Protein AF-A0A7Z8YPQ0-F1 (afdb_monomer_lite)

InterPro domains:
  IPR011992 EF-hand domain pair [SSF47473] (8-84)

Organism: NCBI:txid1015

Radius of gyration: 14.82 Å; chains: 1; bounding box: 34×23×45 Å

Structure (mmCIF, N/CA/C/O backbone):
data_AF-A0A7Z8YPQ0-F1
#
_entry.id   AF-A0A7Z8YPQ0-F1
#
loop_
_atom_site.group_PDB
_atom_site.id
_atom_site.type_symbol
_atom_site.label_atom_id
_atom_site.label_alt_id
_atom_site.label_comp_id
_atom_site.label_asym_id
_atom_site.label_entity_id
_atom_site.label_seq_id
_atom_site.pdbx_PDB_ins_code
_atom_site.Cartn_x
_atom_site.Cartn_y
_atom_site.Cartn_z
_atom_site.occupancy
_atom_site.B_iso_or_equiv
_atom_site.auth_seq_id
_atom_site.auth_comp_id
_atom_site.auth_asym_id
_atom_site.auth_atom_id
_atom_site.pdbx_PDB_model_num
ATOM 1 N N . MET A 1 1 ? -9.117 10.121 -17.677 1.00 41.41 1 MET A N 1
ATOM 2 C CA . MET A 1 1 ? -8.140 9.051 -17.385 1.00 41.41 1 MET A CA 1
ATOM 3 C C . MET A 1 1 ? -6.936 9.294 -18.273 1.00 41.41 1 MET A C 1
ATOM 5 O O . MET A 1 1 ? -7.111 9.321 -19.485 1.00 41.41 1 MET A O 1
ATOM 9 N N . GLU A 1 2 ? -5.764 9.562 -17.701 1.00 44.06 2 GLU A N 1
ATOM 10 C CA . GLU A 1 2 ? -4.525 9.658 -18.483 1.00 44.06 2 GLU A CA 1
ATOM 11 C C . GLU A 1 2 ? -4.144 8.256 -18.970 1.00 44.06 2 GLU A C 1
ATOM 13 O O . GLU A 1 2 ? -4.038 7.323 -18.173 1.00 44.06 2 GLU A O 1
ATOM 18 N N . LYS A 1 3 ? -4.018 8.094 -20.291 1.00 45.62 3 LYS A N 1
ATOM 19 C CA . LYS A 1 3 ? -3.616 6.832 -20.919 1.00 45.62 3 LYS A CA 1
ATOM 20 C C . LYS A 1 3 ? -2.126 6.615 -20.662 1.00 45.62 3 LYS A C 1
ATOM 22 O O . LYS A 1 3 ? -1.318 7.447 -21.064 1.00 45.62 3 LYS A O 1
ATOM 27 N N . LEU A 1 4 ? -1.764 5.499 -20.029 1.00 53.00 4 LEU A N 1
ATOM 28 C CA . LEU A 1 4 ? -0.368 5.070 -19.970 1.00 53.00 4 LEU A CA 1
ATOM 29 C C . LEU A 1 4 ? 0.134 4.714 -21.383 1.00 53.00 4 LEU A C 1
ATOM 31 O O . LEU A 1 4 ? -0.606 4.081 -22.142 1.00 53.00 4 LEU A O 1
ATOM 35 N N . PRO A 1 5 ? 1.369 5.091 -21.758 1.00 49.25 5 PRO A N 1
ATOM 36 C CA . PRO A 1 5 ? 1.962 4.685 -23.027 1.00 49.25 5 PRO A CA 1
ATOM 37 C C . PRO A 1 5 ? 2.188 3.162 -23.087 1.00 49.25 5 PRO A C 1
ATOM 39 O O . PRO A 1 5 ? 2.493 2.528 -22.080 1.00 49.25 5 PRO A O 1
ATOM 42 N N . LEU A 1 6 ? 2.078 2.599 -24.300 1.00 51.09 6 LEU A N 1
ATOM 43 C CA . LEU A 1 6 ? 2.135 1.165 -24.669 1.00 51.09 6 LEU A CA 1
ATOM 44 C C . LEU A 1 6 ? 3.383 0.387 -24.194 1.00 51.09 6 LEU A C 1
ATOM 46 O O . LEU A 1 6 ? 3.451 -0.829 -24.365 1.00 51.09 6 LEU A O 1
ATOM 50 N N . LYS A 1 7 ? 4.371 1.062 -23.605 1.00 61.22 7 LYS A N 1
ATOM 51 C CA . LYS A 1 7 ? 5.524 0.444 -22.954 1.00 61.22 7 LYS A CA 1
ATOM 52 C C . LYS A 1 7 ? 5.911 1.312 -21.760 1.00 61.22 7 LYS A C 1
ATOM 54 O O . LYS A 1 7 ? 6.406 2.422 -21.943 1.00 61.22 7 LYS A O 1
ATOM 59 N N . LEU A 1 8 ? 5.647 0.829 -20.546 1.00 70.12 8 LEU A N 1
ATOM 60 C CA . LEU A 1 8 ? 6.020 1.540 -19.325 1.00 70.12 8 LEU A CA 1
ATOM 61 C C . LEU A 1 8 ? 7.550 1.638 -19.266 1.00 70.12 8 LEU A C 1
ATOM 63 O O . LEU A 1 8 ? 8.240 0.619 -19.181 1.00 70.12 8 LEU A O 1
ATOM 67 N N . ASN A 1 9 ? 8.094 2.850 -19.310 1.00 85.56 9 ASN A N 1
ATOM 68 C CA . ASN A 1 9 ? 9.499 3.059 -18.996 1.00 85.56 9 ASN A CA 1
ATOM 69 C C . ASN A 1 9 ? 9.660 3.000 -17.472 1.00 85.56 9 ASN A C 1
ATOM 71 O O . ASN A 1 9 ? 9.300 3.936 -16.763 1.00 85.56 9 ASN A O 1
ATOM 75 N N . ILE A 1 10 ? 10.149 1.866 -16.961 1.00 87.25 10 ILE A N 1
ATOM 76 C CA . ILE A 1 10 ? 10.239 1.616 -15.515 1.00 87.25 10 ILE A CA 1
ATOM 77 C C . ILE A 1 10 ? 11.105 2.663 -14.809 1.00 87.25 10 ILE A C 1
ATOM 79 O O . ILE A 1 10 ? 10.733 3.122 -13.733 1.00 87.25 10 ILE A O 1
ATOM 83 N N . SER A 1 11 ? 12.229 3.057 -15.410 1.00 87.25 11 SER A N 1
ATOM 84 C CA . SER A 1 11 ? 13.142 4.036 -14.811 1.00 87.25 11 SER A CA 1
ATOM 85 C C . SER A 1 11 ? 12.484 5.409 -14.685 1.00 87.25 11 SER A C 1
ATOM 87 O O . SER A 1 11 ? 12.506 6.000 -13.612 1.00 87.25 11 SER A O 1
ATOM 89 N N . GLU A 1 12 ? 11.819 5.862 -15.748 1.00 88.12 12 GLU A N 1
ATOM 90 C CA . GLU A 1 12 ? 11.066 7.122 -15.764 1.00 8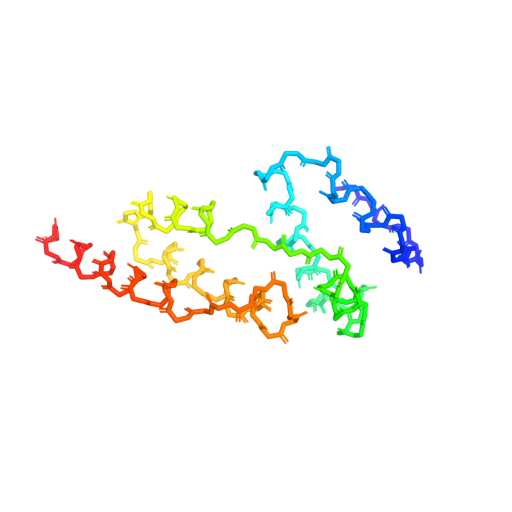8.12 12 GLU A CA 1
ATOM 91 C C . GLU A 1 12 ? 9.882 7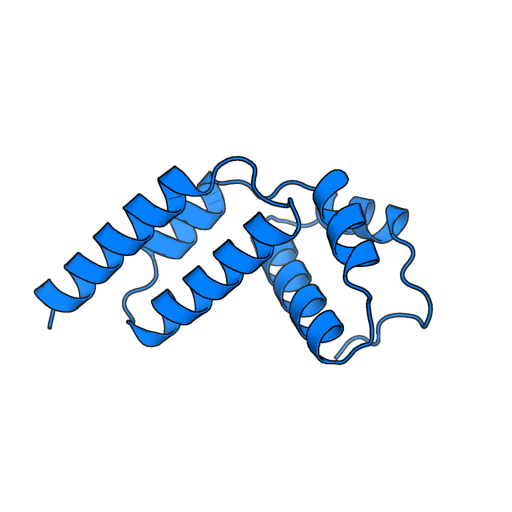.088 -14.786 1.00 88.12 12 GLU A C 1
ATOM 93 O O . GLU A 1 12 ? 9.590 8.074 -14.117 1.00 88.12 12 GLU A O 1
ATOM 98 N N . MET A 1 13 ? 9.222 5.933 -14.640 1.00 89.44 13 MET A N 1
ATOM 99 C CA . MET A 1 13 ? 8.150 5.755 -13.660 1.00 89.44 13 MET A CA 1
ATOM 100 C C . MET A 1 13 ? 8.666 5.884 -12.224 1.00 89.44 13 MET A C 1
ATOM 102 O O . MET A 1 13 ? 8.036 6.550 -11.408 1.00 89.44 13 MET A O 1
ATOM 106 N N . ILE A 1 14 ? 9.809 5.270 -11.910 1.00 90.06 14 ILE A N 1
ATOM 107 C CA . ILE A 1 14 ? 10.441 5.385 -10.589 1.00 90.06 14 ILE A CA 1
ATOM 108 C C . ILE A 1 14 ? 10.832 6.841 -10.311 1.00 90.06 14 ILE A C 1
ATOM 110 O O . ILE A 1 14 ? 10.539 7.354 -9.233 1.00 90.06 14 ILE A O 1
ATOM 114 N N . GLU A 1 15 ? 11.460 7.514 -11.275 1.00 90.06 15 GLU A N 1
ATOM 115 C CA . GLU A 1 15 ? 11.840 8.926 -11.163 1.00 90.06 15 GLU A CA 1
ATOM 116 C C . GLU A 1 15 ? 10.612 9.810 -10.913 1.00 90.06 15 GLU A C 1
ATOM 118 O O . GLU A 1 15 ? 10.575 10.561 -9.939 1.00 90.06 15 GLU A O 1
ATOM 123 N N . ASN A 1 16 ? 9.551 9.633 -11.703 1.00 89.44 16 ASN A N 1
ATOM 124 C CA . ASN A 1 16 ? 8.293 10.348 -11.521 1.00 89.44 16 ASN A CA 1
ATOM 125 C C . ASN A 1 16 ? 7.712 10.123 -10.115 1.00 89.44 16 ASN A C 1
ATOM 127 O O . ASN A 1 16 ? 7.409 11.085 -9.416 1.00 89.44 16 ASN A O 1
ATOM 131 N N . ILE A 1 17 ? 7.625 8.869 -9.650 1.00 90.06 17 ILE A N 1
ATOM 132 C CA . ILE A 1 17 ? 7.104 8.555 -8.310 1.00 90.06 17 ILE A CA 1
ATOM 133 C C . ILE A 1 17 ? 7.918 9.249 -7.204 1.00 90.06 17 ILE A C 1
ATOM 135 O O . ILE A 1 17 ? 7.327 9.734 -6.236 1.00 90.06 17 ILE A O 1
ATOM 139 N N . ASN A 1 18 ? 9.244 9.327 -7.347 1.00 88.00 18 ASN A N 1
ATOM 140 C CA . ASN A 1 18 ? 10.128 9.982 -6.380 1.00 88.00 18 ASN A CA 1
ATOM 141 C C . ASN A 1 18 ? 9.969 11.513 -6.336 1.00 88.00 18 ASN A C 1
ATOM 143 O O . ASN A 1 18 ? 10.262 12.122 -5.309 1.00 88.00 18 ASN A O 1
ATOM 147 N N . HIS A 1 19 ? 9.493 12.141 -7.414 1.00 90.50 19 HIS A N 1
ATOM 148 C CA . HIS A 1 19 ? 9.233 13.587 -7.471 1.00 90.50 19 HIS A CA 1
ATOM 149 C C . HIS A 1 19 ? 7.812 13.982 -7.046 1.00 90.50 19 HIS A C 1
ATOM 151 O O . HIS A 1 19 ? 7.503 15.169 -6.908 1.00 90.50 19 HIS A O 1
ATOM 157 N N . LEU A 1 20 ? 6.928 13.007 -6.839 1.00 90.50 20 LEU A N 1
ATOM 158 C CA . LEU A 1 20 ? 5.571 13.242 -6.369 1.00 90.50 20 LEU A CA 1
ATOM 159 C C . LEU A 1 20 ? 5.527 13.390 -4.844 1.00 90.50 20 LEU A C 1
ATOM 161 O O . LEU A 1 20 ? 6.313 12.802 -4.107 1.00 90.50 20 LEU A O 1
ATOM 165 N N . SER A 1 21 ? 4.548 14.156 -4.355 1.00 89.19 21 SER A N 1
ATOM 166 C CA . SER A 1 21 ? 4.202 14.114 -2.933 1.00 89.19 21 SER A CA 1
ATOM 167 C C . SER A 1 21 ? 3.666 12.730 -2.564 1.00 89.19 21 SER A C 1
ATOM 169 O O . SER A 1 21 ? 3.013 12.086 -3.385 1.00 89.19 21 SER A O 1
ATOM 171 N N . GLU A 1 22 ? 3.854 12.298 -1.318 1.00 86.25 22 GLU A N 1
ATOM 172 C CA . GLU A 1 22 ? 3.496 10.938 -0.881 1.00 86.25 22 GLU A CA 1
ATOM 173 C C . GLU A 1 22 ? 2.032 1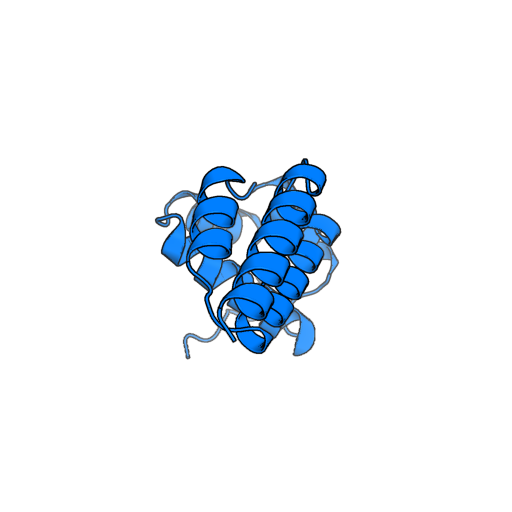0.567 -1.185 1.00 86.25 22 GLU A C 1
ATOM 175 O O . GLU A 1 22 ? 1.750 9.480 -1.694 1.00 86.25 22 GLU A O 1
ATOM 180 N N . ILE A 1 23 ? 1.097 11.505 -0.990 1.00 86.31 23 ILE A N 1
ATOM 181 C CA . ILE A 1 23 ? -0.326 11.337 -1.339 1.00 86.31 23 ILE A CA 1
ATOM 182 C C . ILE A 1 23 ? -0.502 11.029 -2.836 1.00 86.31 23 ILE A C 1
ATOM 184 O O . ILE A 1 23 ? -1.277 10.144 -3.216 1.00 86.31 23 ILE A O 1
ATOM 188 N N . LYS A 1 24 ? 0.210 11.756 -3.707 1.00 89.06 24 LYS A N 1
ATOM 189 C CA . LYS A 1 24 ? 0.165 11.536 -5.159 1.00 89.06 24 LYS A CA 1
ATOM 190 C C . LYS A 1 24 ? 0.832 10.212 -5.530 1.00 89.06 24 LYS A C 1
ATOM 192 O O . LYS A 1 24 ? 0.280 9.494 -6.363 1.00 89.06 24 LYS A O 1
ATOM 197 N N . SER A 1 25 ? 1.935 9.852 -4.877 1.00 90.44 25 SER A N 1
ATOM 198 C CA . SER A 1 25 ? 2.624 8.573 -5.076 1.00 90.44 25 SER A CA 1
ATOM 199 C C . SER A 1 25 ? 1.722 7.391 -4.718 1.00 90.44 25 SER A C 1
ATOM 201 O O . SER A 1 25 ? 1.567 6.476 -5.520 1.00 90.44 25 SER A O 1
ATOM 203 N N . ILE A 1 26 ? 1.016 7.437 -3.583 1.00 90.69 26 ILE A N 1
ATOM 204 C CA . ILE A 1 26 ? 0.055 6.392 -3.188 1.00 90.69 26 ILE A CA 1
ATOM 205 C C . ILE A 1 26 ? -1.090 6.274 -4.196 1.00 90.69 26 ILE A C 1
ATOM 207 O O . ILE A 1 26 ? -1.485 5.165 -4.564 1.00 90.69 26 ILE A O 1
ATOM 211 N N . LYS A 1 27 ? -1.619 7.403 -4.680 1.00 90.88 27 LYS A N 1
ATOM 212 C CA . LYS A 1 27 ? -2.658 7.397 -5.719 1.00 90.88 27 LYS A CA 1
ATOM 213 C C . LYS A 1 27 ? -2.151 6.766 -7.019 1.00 90.88 27 LYS A C 1
ATOM 215 O O . LYS A 1 27 ? -2.860 5.956 -7.613 1.00 90.88 27 LYS A O 1
ATOM 220 N N . LEU A 1 28 ? -0.933 7.098 -7.440 1.00 91.62 28 LEU A N 1
ATOM 221 C CA . LEU A 1 28 ? -0.305 6.507 -8.619 1.00 91.62 28 LEU A CA 1
ATOM 222 C C . LEU A 1 28 ? -0.087 4.999 -8.441 1.00 91.62 28 LEU A C 1
ATOM 224 O O . LEU A 1 28 ? -0.440 4.231 -9.329 1.00 91.62 28 LEU A O 1
ATOM 228 N N . LEU A 1 29 ? 0.391 4.553 -7.278 1.00 94.12 29 LEU A N 1
ATOM 229 C CA . LEU A 1 29 ? 0.556 3.129 -6.975 1.00 94.12 29 LEU A CA 1
ATOM 230 C C . LEU A 1 29 ? -0.772 2.367 -7.039 1.00 94.12 29 LEU A C 1
ATOM 232 O O . LEU A 1 29 ? -0.828 1.300 -7.647 1.00 94.12 29 LEU A O 1
ATOM 236 N N . LYS A 1 30 ? -1.862 2.926 -6.495 1.00 93.31 30 LYS A N 1
ATOM 237 C CA . LYS A 1 30 ? -3.208 2.338 -6.631 1.00 93.31 30 LYS A CA 1
ATOM 238 C C . LYS A 1 30 ? -3.603 2.163 -8.101 1.00 93.31 30 LYS A C 1
ATOM 240 O O . LYS A 1 30 ? -4.113 1.105 -8.468 1.00 93.31 30 LYS A O 1
ATOM 245 N N . ASN A 1 31 ? -3.310 3.153 -8.945 1.00 92.06 31 ASN A N 1
ATOM 246 C CA . ASN A 1 31 ? -3.549 3.047 -10.385 1.00 92.06 31 ASN A CA 1
ATOM 247 C C . ASN A 1 31 ? -2.676 1.961 -11.027 1.00 92.06 31 ASN A C 1
ATOM 249 O O . ASN A 1 31 ? -3.181 1.187 -11.830 1.00 92.06 31 ASN A O 1
ATOM 253 N N . LEU A 1 32 ? -1.397 1.845 -10.654 1.00 92.62 32 LEU A N 1
ATOM 254 C CA . LEU A 1 32 ? -0.517 0.793 -11.173 1.00 92.62 32 LEU A CA 1
ATOM 255 C C . LEU A 1 32 ? -1.042 -0.609 -10.824 1.00 92.62 32 LEU A C 1
ATOM 257 O O . LEU A 1 32 ? -1.096 -1.477 -11.694 1.00 92.62 32 LEU A O 1
ATOM 261 N N . PHE A 1 33 ? -1.518 -0.835 -9.597 1.00 94.38 33 PHE A N 1
ATOM 262 C CA . PHE A 1 33 ? -2.152 -2.112 -9.247 1.00 94.38 33 PHE A CA 1
ATOM 263 C C . PHE A 1 33 ? -3.431 -2.376 -10.039 1.00 94.38 33 PHE A C 1
ATOM 265 O O . PHE A 1 33 ? -3.671 -3.514 -10.447 1.00 94.38 33 PHE A O 1
ATOM 272 N N . GLN A 1 34 ? -4.232 -1.342 -10.301 1.00 92.31 34 GLN A N 1
ATOM 273 C CA . GLN A 1 34 ? -5.411 -1.461 -11.154 1.00 92.31 34 GLN A CA 1
ATOM 274 C C . GLN A 1 34 ? -5.026 -1.831 -12.594 1.00 92.31 34 GLN A C 1
ATOM 276 O O . GLN A 1 34 ? -5.556 -2.791 -13.147 1.00 92.31 34 GLN A O 1
ATOM 281 N N . TYR A 1 35 ? -4.019 -1.173 -13.164 1.00 90.62 35 TYR A N 1
ATOM 282 C CA . TYR A 1 35 ? -3.496 -1.490 -14.492 1.00 90.62 35 TYR A CA 1
ATOM 283 C C . TYR A 1 35 ? -2.897 -2.895 -14.581 1.00 90.62 35 TYR A C 1
ATOM 285 O O . TYR A 1 35 ? -3.004 -3.549 -15.617 1.00 90.62 35 TYR A O 1
ATOM 293 N N . LYS A 1 36 ? -2.334 -3.417 -13.485 1.00 92.81 36 LYS A N 1
ATOM 294 C CA . LYS A 1 36 ? -1.927 -4.824 -13.408 1.00 92.81 36 LYS A CA 1
ATOM 295 C C . LYS A 1 36 ? -3.127 -5.771 -13.443 1.00 92.81 36 LYS A C 1
ATOM 297 O O . LYS A 1 36 ? -3.026 -6.851 -14.022 1.00 92.81 36 LYS A O 1
ATOM 302 N N . LYS A 1 37 ? -4.252 -5.418 -12.810 1.00 90.69 37 LYS A N 1
ATOM 303 C CA . LYS A 1 37 ? -5.496 -6.214 -12.877 1.00 90.69 37 LYS A CA 1
ATOM 304 C C . LYS A 1 37 ? -6.087 -6.209 -14.289 1.00 90.69 37 LYS A C 1
ATOM 306 O O . LYS A 1 37 ? -6.608 -7.228 -14.722 1.00 90.69 37 LYS A O 1
ATOM 311 N N . GLU A 1 38 ? -5.934 -5.102 -15.006 1.00 91.44 38 GLU A N 1
ATOM 312 C CA . GLU A 1 38 ? -6.364 -4.930 -16.402 1.00 91.44 38 GLU A CA 1
ATOM 313 C C . GLU A 1 38 ? -5.386 -5.538 -17.425 1.00 91.44 38 GLU A C 1
ATOM 315 O O . GLU A 1 38 ? -5.658 -5.523 -18.622 1.00 91.44 38 GLU A O 1
ATOM 320 N N . GLY A 1 39 ? -4.246 -6.080 -16.978 1.00 87.75 39 GLY A N 1
ATOM 321 C CA . GLY A 1 39 ? -3.235 -6.685 -17.851 1.00 87.75 39 GLY A CA 1
ATOM 322 C C . GLY A 1 39 ? -2.395 -5.682 -18.651 1.00 87.75 39 GLY A C 1
ATOM 323 O O . GLY A 1 39 ? -1.675 -6.086 -19.558 1.00 87.75 39 GLY A O 1
ATOM 324 N N . ILE A 1 40 ? -2.464 -4.390 -18.318 1.00 88.12 40 ILE A N 1
ATOM 325 C CA . ILE A 1 40 ? -1.723 -3.309 -18.989 1.00 88.12 40 ILE A CA 1
ATOM 326 C C . ILE A 1 40 ? -0.248 -3.313 -18.576 1.00 88.12 40 ILE A C 1
ATOM 328 O O . ILE A 1 40 ? 0.627 -3.052 -19.398 1.00 88.12 40 ILE A O 1
ATOM 332 N N . ILE A 1 41 ? 0.034 -3.617 -17.307 1.00 89.94 41 ILE A N 1
ATOM 333 C CA . ILE A 1 41 ? 1.399 -3.805 -16.802 1.00 89.94 41 ILE A CA 1
ATOM 334 C C . ILE A 1 41 ? 1.558 -5.199 -16.203 1.00 89.94 41 ILE A C 1
ATOM 336 O O . ILE A 1 41 ? 0.603 -5.799 -15.700 1.00 89.94 41 ILE A O 1
ATOM 340 N N . THR A 1 42 ? 2.780 -5.719 -16.229 1.00 92.19 42 THR A N 1
ATOM 341 C CA . THR A 1 42 ? 3.075 -7.056 -15.717 1.00 92.19 42 THR A CA 1
ATOM 342 C C . THR A 1 42 ? 3.395 -7.037 -14.222 1.00 92.19 42 THR A C 1
ATOM 344 O O . THR A 1 42 ? 3.733 -6.013 -13.626 1.00 92.19 42 THR A O 1
ATOM 347 N N . ALA A 1 43 ? 3.348 -8.214 -13.593 1.00 93.62 43 ALA A N 1
ATOM 348 C CA . ALA A 1 43 ? 3.849 -8.381 -12.230 1.00 93.62 43 ALA A CA 1
ATOM 349 C C . ALA A 1 43 ? 5.350 -8.046 -12.119 1.00 93.62 43 ALA A C 1
ATOM 351 O O . ALA A 1 43 ? 5.777 -7.505 -11.104 1.00 93.62 43 ALA A O 1
ATOM 352 N N . SER A 1 44 ? 6.135 -8.340 -13.163 1.00 93.88 44 SER A N 1
ATOM 353 C CA . SER A 1 44 ? 7.568 -8.027 -13.201 1.00 93.88 44 SER A CA 1
ATOM 354 C C . SER A 1 44 ? 7.813 -6.518 -13.180 1.00 93.88 44 SER A C 1
ATOM 356 O O . SER A 1 44 ? 8.681 -6.060 -12.441 1.00 93.88 44 SER A O 1
ATOM 358 N N . ASP A 1 45 ? 7.001 -5.741 -13.903 1.00 92.88 45 ASP A N 1
ATOM 359 C CA . ASP A 1 45 ? 7.089 -4.277 -13.902 1.00 92.88 45 ASP A CA 1
ATOM 360 C C . ASP A 1 45 ? 6.879 -3.715 -12.494 1.00 92.88 45 ASP A C 1
ATOM 362 O O . ASP A 1 45 ? 7.695 -2.930 -12.015 1.00 92.88 45 ASP A O 1
ATOM 366 N N . LEU A 1 46 ? 5.846 -4.184 -11.784 1.00 95.06 46 LEU A N 1
ATOM 367 C CA . LEU A 1 46 ? 5.584 -3.777 -10.400 1.00 95.06 46 LEU A CA 1
ATOM 368 C C . LEU A 1 46 ? 6.726 -4.138 -9.447 1.00 95.06 46 LEU A C 1
ATOM 370 O O . LEU A 1 46 ? 7.084 -3.312 -8.613 1.00 95.06 46 LEU A O 1
ATOM 374 N N . ILE A 1 47 ? 7.315 -5.333 -9.578 1.00 95.31 47 ILE A N 1
ATOM 375 C CA . ILE A 1 47 ? 8.473 -5.733 -8.761 1.00 95.31 47 ILE A CA 1
ATOM 376 C C . ILE A 1 47 ? 9.644 -4.779 -9.010 1.00 95.31 47 ILE A C 1
ATOM 378 O O . ILE A 1 47 ? 10.261 -4.301 -8.061 1.00 95.31 47 ILE A O 1
ATOM 382 N N . ARG A 1 48 ? 9.940 -4.458 -10.276 1.00 94.62 48 ARG A N 1
ATOM 383 C CA . ARG A 1 48 ? 11.042 -3.545 -10.618 1.00 94.62 48 ARG A CA 1
ATOM 384 C C . ARG A 1 48 ? 10.808 -2.138 -10.069 1.00 94.62 48 ARG A C 1
ATOM 386 O O . ARG A 1 48 ? 11.750 -1.533 -9.566 1.00 94.62 48 ARG A O 1
ATOM 393 N N . ILE A 1 49 ? 9.571 -1.640 -10.110 1.00 94.44 49 ILE A N 1
ATOM 394 C CA . ILE A 1 49 ? 9.222 -0.357 -9.484 1.00 94.44 49 ILE A CA 1
ATOM 395 C C . ILE A 1 49 ? 9.400 -0.447 -7.961 1.00 94.44 49 ILE A C 1
ATOM 397 O O . ILE A 1 49 ? 10.041 0.424 -7.384 1.00 94.44 49 ILE A O 1
ATOM 401 N N . GLY A 1 50 ? 8.924 -1.513 -7.310 1.00 94.56 50 GLY A N 1
ATOM 402 C CA . GLY A 1 50 ? 9.087 -1.717 -5.864 1.00 94.56 50 GLY A CA 1
ATOM 403 C C . GLY A 1 50 ? 10.544 -1.871 -5.413 1.00 94.56 50 GLY A C 1
ATOM 404 O O . GLY A 1 50 ? 10.880 -1.580 -4.266 1.00 94.56 50 GLY A O 1
ATOM 405 N N . MET A 1 51 ? 11.450 -2.288 -6.301 1.00 92.75 51 MET A N 1
ATOM 406 C CA . MET A 1 51 ? 12.894 -2.264 -6.040 1.00 92.75 51 MET A CA 1
ATOM 407 C C . MET A 1 51 ? 13.476 -0.844 -6.073 1.00 92.75 51 MET A C 1
ATOM 409 O O . MET A 1 51 ? 14.390 -0.563 -5.305 1.00 92.75 51 MET A O 1
ATOM 413 N N . GLY A 1 52 ? 12.960 0.033 -6.939 1.00 92.50 52 GLY A N 1
ATOM 414 C CA . GLY A 1 52 ? 13.442 1.411 -7.097 1.00 92.50 52 GLY A CA 1
ATOM 415 C C . GLY A 1 52 ? 12.713 2.460 -6.254 1.00 92.50 52 GLY A C 1
ATOM 416 O O . GLY A 1 52 ? 13.210 3.574 -6.115 1.00 92.50 52 GLY A O 1
ATOM 417 N N . TYR A 1 53 ? 11.554 2.122 -5.689 1.00 93.00 53 TYR A N 1
ATOM 418 C CA . TYR A 1 53 ? 10.763 3.009 -4.844 1.00 93.00 53 TYR A CA 1
ATOM 419 C C . TYR A 1 53 ? 10.199 2.273 -3.628 1.00 93.00 53 TYR A C 1
ATOM 421 O O . TYR A 1 53 ? 9.545 1.235 -3.760 1.00 93.00 53 TYR A O 1
ATOM 429 N N . LYS A 1 54 ? 10.408 2.852 -2.441 1.00 93.31 54 LYS A N 1
ATOM 430 C CA . LYS A 1 54 ? 9.840 2.373 -1.177 1.00 93.31 54 LYS A CA 1
ATOM 431 C C . LYS A 1 54 ? 8.806 3.356 -0.659 1.00 93.31 54 LYS A C 1
ATOM 433 O O . LYS A 1 54 ? 9.030 4.562 -0.645 1.00 93.31 54 LYS A O 1
ATOM 438 N N . VAL A 1 55 ? 7.681 2.823 -0.200 1.00 93.12 55 VAL A N 1
ATOM 439 C CA . VAL A 1 55 ? 6.630 3.623 0.425 1.00 93.12 55 VAL A CA 1
ATOM 440 C C . VAL A 1 55 ? 6.974 3.848 1.893 1.00 93.12 55 VAL A C 1
ATOM 442 O O . VAL A 1 55 ? 7.320 2.909 2.613 1.00 93.12 55 VAL A O 1
ATOM 445 N N . SER A 1 56 ? 6.825 5.091 2.348 1.00 91.25 56 SER A N 1
ATOM 446 C CA . SER A 1 56 ? 6.959 5.459 3.756 1.00 91.25 56 SER A CA 1
ATOM 447 C C . SER A 1 56 ? 5.937 4.715 4.622 1.00 91.25 56 SER A C 1
ATOM 449 O O . SER A 1 56 ? 4.724 4.835 4.439 1.00 91.25 56 SER A O 1
ATOM 451 N N . ILE A 1 57 ? 6.426 3.964 5.614 1.00 91.88 57 ILE A N 1
ATOM 452 C CA . ILE A 1 57 ? 5.574 3.299 6.614 1.00 91.88 57 ILE A CA 1
ATOM 453 C C . ILE A 1 57 ? 4.799 4.335 7.446 1.00 91.88 57 ILE A C 1
ATOM 455 O O . ILE A 1 57 ? 3.669 4.066 7.862 1.00 91.88 57 ILE A O 1
ATOM 459 N N . GLY A 1 58 ? 5.385 5.516 7.675 1.00 91.50 58 GLY A N 1
ATOM 460 C CA . GLY A 1 58 ? 4.752 6.603 8.423 1.00 91.50 58 GLY A CA 1
ATOM 461 C C . GLY A 1 58 ? 3.469 7.088 7.752 1.00 91.50 58 GLY A C 1
ATOM 462 O O . GLY A 1 58 ? 2.426 7.149 8.397 1.00 91.50 58 GLY A O 1
ATOM 463 N N . GLU A 1 59 ? 3.506 7.320 6.442 1.00 88.56 59 GLU A N 1
ATOM 464 C CA . GLU A 1 59 ? 2.333 7.779 5.690 1.00 88.56 59 GLU A CA 1
ATOM 465 C C . GLU A 1 59 ? 1.224 6.718 5.649 1.00 88.56 59 GLU A C 1
ATOM 467 O O . GLU A 1 59 ? 0.050 7.007 5.887 1.00 88.56 59 GLU A O 1
ATOM 472 N N . LEU A 1 60 ? 1.589 5.449 5.433 1.00 94.38 60 LEU A N 1
ATOM 473 C CA . LEU A 1 60 ? 0.626 4.344 5.487 1.00 94.38 60 LEU A CA 1
ATOM 474 C C . LEU A 1 60 ? -0.016 4.209 6.874 1.00 94.38 60 LEU A C 1
ATOM 476 O O . LEU A 1 60 ? -1.192 3.866 6.979 1.00 94.38 60 LEU A O 1
ATOM 480 N N . THR A 1 61 ? 0.741 4.504 7.932 1.00 94.44 61 THR A N 1
ATOM 481 C CA . THR A 1 61 ? 0.237 4.531 9.309 1.00 94.44 61 THR A CA 1
ATOM 482 C C . THR A 1 61 ? -0.772 5.658 9.506 1.00 94.44 61 THR A C 1
ATOM 484 O O . THR A 1 61 ? -1.848 5.410 10.045 1.00 94.44 61 THR A O 1
ATOM 487 N N . ILE A 1 62 ? -0.466 6.873 9.040 1.00 93.19 62 ILE A N 1
ATOM 488 C CA . ILE A 1 62 ? -1.379 8.023 9.124 1.00 93.19 62 ILE A CA 1
ATOM 489 C C . ILE A 1 62 ? -2.691 7.715 8.393 1.00 93.19 62 ILE A C 1
ATOM 491 O O . ILE A 1 62 ? -3.768 7.938 8.947 1.00 93.19 62 ILE A O 1
ATOM 495 N N . GLN A 1 63 ? -2.616 7.139 7.190 1.00 92.69 63 GLN A N 1
ATOM 496 C CA . GLN A 1 63 ? -3.808 6.747 6.435 1.00 92.69 63 GLN A CA 1
ATOM 497 C C . GLN A 1 63 ? -4.596 5.618 7.109 1.00 92.69 63 GLN A C 1
ATOM 499 O O . GLN A 1 63 ? -5.817 5.670 7.118 1.00 92.69 63 GLN A O 1
ATOM 504 N N . LEU A 1 64 ? -3.939 4.619 7.710 1.00 95.44 64 LEU A N 1
ATOM 505 C CA . LEU A 1 64 ? -4.638 3.585 8.487 1.00 95.44 64 LEU A CA 1
ATOM 506 C C . LEU A 1 64 ? -5.412 4.181 9.667 1.00 95.44 64 LEU A C 1
ATOM 508 O O . LEU A 1 64 ? -6.534 3.763 9.944 1.00 95.44 64 LEU A O 1
ATOM 512 N N . LEU A 1 65 ? -4.808 5.137 10.374 1.00 95.06 65 LEU A N 1
ATOM 513 C CA . LEU A 1 65 ? -5.396 5.741 11.567 1.00 95.06 65 LEU A CA 1
ATOM 514 C C . LEU A 1 65 ? -6.582 6.662 11.260 1.00 95.06 65 LEU A C 1
ATOM 516 O O . LEU A 1 65 ? -7.389 6.883 12.158 1.00 95.06 65 LEU A O 1
ATOM 520 N N . SER A 1 66 ? -6.694 7.176 10.032 1.00 94.44 66 SER A N 1
ATOM 521 C CA . SER A 1 66 ? -7.776 8.076 9.609 1.00 94.44 66 SER A CA 1
ATOM 522 C C . SER A 1 66 ? -8.994 7.370 9.005 1.00 94.44 66 SER A C 1
ATOM 524 O O . SER A 1 66 ? -9.9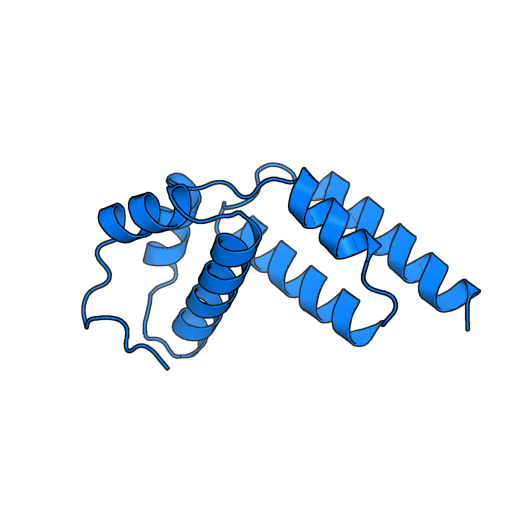52 8.032 8.605 1.00 94.44 66 SER A O 1
ATOM 526 N N . ILE A 1 67 ? -8.973 6.038 8.895 1.00 95.69 67 ILE A N 1
ATOM 527 C CA . ILE A 1 67 ? -10.089 5.265 8.347 1.00 95.69 67 ILE A CA 1
ATOM 528 C C . ILE A 1 67 ? -11.013 4.808 9.479 1.00 95.69 67 ILE A C 1
ATOM 530 O O . ILE A 1 67 ? -10.643 3.952 10.279 1.00 95.69 67 ILE A O 1
ATOM 534 N N . ASP A 1 68 ? -12.242 5.321 9.488 1.00 94.75 68 ASP A N 1
ATOM 535 C CA . ASP A 1 68 ? -13.275 4.991 10.487 1.00 94.75 68 ASP A CA 1
ATOM 536 C C . ASP A 1 68 ? -14.348 4.020 9.968 1.00 94.75 68 ASP A C 1
ATOM 538 O O . ASP A 1 68 ? -15.290 3.676 10.671 1.00 94.75 68 ASP A O 1
ATOM 542 N N . ASP A 1 69 ? -14.204 3.568 8.725 1.00 96.12 69 ASP A N 1
ATOM 543 C CA . ASP A 1 69 ? -15.132 2.662 8.057 1.00 96.12 69 ASP A CA 1
ATOM 544 C C . ASP A 1 69 ? -14.464 1.308 7.790 1.00 96.12 69 ASP A C 1
ATOM 546 O O . ASP A 1 69 ? -13.351 1.239 7.262 1.00 96.12 69 ASP A O 1
ATOM 550 N N . GLU A 1 70 ? -15.156 0.232 8.155 1.00 95.81 70 GLU A N 1
ATOM 551 C CA . GLU A 1 70 ? -14.651 -1.142 8.099 1.00 95.81 70 GLU A CA 1
ATOM 552 C C . GLU A 1 70 ? -14.302 -1.575 6.668 1.00 95.81 70 GLU A C 1
ATOM 554 O O . GLU A 1 70 ? -13.198 -2.063 6.417 1.00 95.81 70 GLU A O 1
ATOM 559 N N . ASP A 1 71 ? -15.186 -1.307 5.706 1.00 96.50 71 ASP A N 1
ATOM 560 C CA . ASP A 1 71 ? -14.978 -1.675 4.304 1.00 96.50 71 ASP A CA 1
ATOM 561 C C . ASP A 1 71 ? -13.795 -0.919 3.690 1.00 96.50 71 ASP A C 1
ATOM 563 O O . ASP A 1 71 ? -12.988 -1.486 2.942 1.00 96.50 71 ASP A O 1
ATOM 567 N N . LYS A 1 72 ? -13.661 0.376 4.000 1.00 96.62 72 LYS A N 1
ATOM 568 C CA . LYS A 1 72 ? -12.493 1.171 3.597 1.00 96.62 72 LYS A CA 1
ATOM 569 C C . LYS A 1 72 ? -11.213 0.643 4.237 1.00 96.62 72 LYS A C 1
ATOM 571 O O . LYS A 1 72 ? -10.186 0.615 3.554 1.00 96.62 72 LYS A O 1
ATOM 576 N N . LEU A 1 73 ? -11.257 0.211 5.500 1.00 97.19 73 LEU A N 1
ATOM 577 C CA . LEU A 1 73 ? -10.085 -0.313 6.201 1.00 97.19 73 LEU A CA 1
ATOM 578 C C . LEU A 1 73 ? -9.616 -1.619 5.561 1.00 97.19 73 LEU A C 1
ATOM 580 O O . LEU A 1 73 ? -8.427 -1.761 5.270 1.00 97.19 73 LEU A O 1
ATOM 584 N N . ILE A 1 74 ? -10.545 -2.534 5.272 1.00 96.81 74 ILE A N 1
ATOM 585 C CA . ILE A 1 74 ? -10.260 -3.806 4.597 1.00 96.81 74 ILE A CA 1
ATOM 586 C C . ILE A 1 74 ? -9.620 -3.549 3.228 1.00 96.81 74 ILE A C 1
ATOM 588 O O . ILE A 1 74 ? -8.519 -4.037 2.966 1.00 96.81 74 ILE A O 1
ATOM 592 N N . LYS A 1 75 ? -10.228 -2.697 2.390 1.00 95.75 75 LYS A N 1
ATOM 593 C CA . LYS A 1 75 ? -9.678 -2.336 1.067 1.00 95.75 75 LYS A CA 1
ATOM 594 C C . LYS A 1 75 ? -8.286 -1.710 1.158 1.00 95.75 75 LYS A C 1
ATOM 596 O O . LYS A 1 75 ? -7.438 -1.932 0.292 1.00 95.75 75 LYS A O 1
ATOM 601 N N . PHE A 1 76 ? -8.023 -0.911 2.191 1.00 96.06 76 PHE A N 1
ATOM 602 C CA . PHE A 1 76 ? -6.699 -0.328 2.389 1.00 96.06 76 PHE A CA 1
ATOM 603 C C . PHE A 1 76 ? -5.668 -1.371 2.844 1.00 96.06 76 PHE A C 1
ATOM 605 O O . PHE A 1 76 ? -4.523 -1.340 2.394 1.00 96.06 76 PHE A O 1
ATOM 612 N N . CYS A 1 77 ? -6.070 -2.346 3.661 1.00 96.69 77 CYS A N 1
ATOM 613 C CA . CYS A 1 77 ? -5.216 -3.466 4.062 1.00 96.69 77 CYS A CA 1
ATOM 614 C C . CYS A 1 77 ? -4.869 -4.397 2.888 1.00 96.69 77 CYS A C 1
ATOM 616 O O . CYS A 1 77 ? -3.741 -4.893 2.813 1.00 96.69 77 CYS A O 1
ATOM 618 N N . GLU A 1 78 ? -5.797 -4.603 1.951 1.00 96.19 78 GLU A N 1
ATOM 619 C CA . GLU A 1 78 ? -5.526 -5.300 0.687 1.00 96.19 78 GLU A CA 1
ATOM 620 C C . GLU A 1 78 ? -4.450 -4.566 -0.121 1.00 96.19 78 GLU A C 1
ATOM 622 O O . GLU A 1 78 ? -3.467 -5.174 -0.542 1.00 96.19 78 GLU A O 1
ATOM 627 N N . PHE A 1 79 ? -4.571 -3.240 -0.247 1.00 96.19 79 PHE A N 1
ATOM 628 C CA . PHE A 1 79 ? -3.559 -2.412 -0.903 1.00 96.19 79 PHE A CA 1
ATOM 629 C C . PHE A 1 79 ? -2.187 -2.491 -0.208 1.00 96.19 79 PHE A C 1
ATOM 631 O O . PHE A 1 79 ? -1.170 -2.627 -0.885 1.00 96.19 79 PHE A O 1
ATOM 638 N N . ILE A 1 80 ? -2.128 -2.479 1.129 1.00 96.56 80 ILE A N 1
ATOM 639 C CA . ILE A 1 80 ? -0.871 -2.680 1.879 1.00 96.56 80 ILE A CA 1
ATOM 640 C C . ILE A 1 80 ? -0.280 -4.074 1.619 1.00 96.56 80 ILE A C 1
ATOM 642 O O . ILE A 1 80 ? 0.939 -4.213 1.489 1.00 96.56 80 ILE A O 1
ATOM 646 N N . SER A 1 81 ? -1.118 -5.110 1.523 1.00 95.75 81 SER A N 1
ATOM 647 C CA . SER A 1 81 ? -0.655 -6.461 1.183 1.00 95.75 81 SER A CA 1
ATOM 648 C C . SER A 1 81 ? -0.079 -6.524 -0.226 1.00 95.75 81 SER A C 1
ATOM 650 O O . SER A 1 81 ? 0.971 -7.137 -0.413 1.00 95.75 81 SER A O 1
ATOM 652 N N . ASP A 1 82 ? -0.703 -5.852 -1.194 1.00 96.06 82 ASP A N 1
ATOM 653 C CA . ASP A 1 82 ? -0.159 -5.718 -2.544 1.00 96.06 82 ASP A CA 1
ATOM 654 C C . ASP A 1 82 ? 1.189 -4.980 -2.522 1.00 96.06 82 ASP A C 1
ATOM 656 O O . ASP A 1 82 ? 2.180 -5.484 -3.052 1.00 96.06 82 ASP A O 1
ATOM 660 N N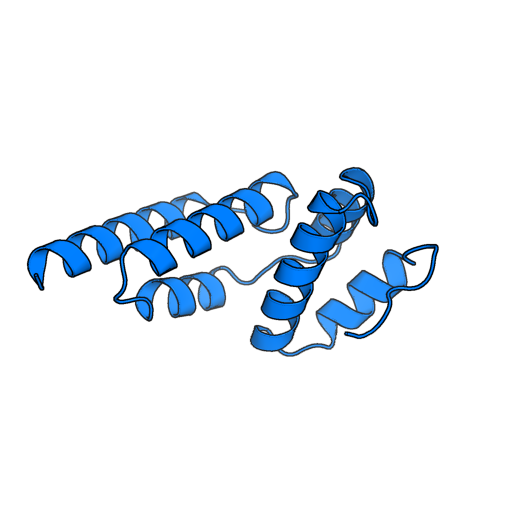 . LEU A 1 83 ? 1.294 -3.848 -1.823 1.00 96.75 83 LEU A N 1
ATOM 661 C CA . LEU A 1 83 ? 2.567 -3.136 -1.675 1.00 96.75 83 LEU A CA 1
ATOM 662 C C . LEU A 1 83 ? 3.671 -4.030 -1.094 1.00 96.75 83 LEU A C 1
ATOM 664 O O . LEU A 1 83 ? 4.779 -4.070 -1.630 1.00 96.75 83 LEU A O 1
ATOM 668 N N . SER A 1 84 ? 3.373 -4.788 -0.039 1.00 95.75 84 SER A N 1
ATOM 669 C CA . SER A 1 84 ? 4.332 -5.723 0.555 1.00 95.75 84 SER A CA 1
ATOM 670 C C . SER A 1 84 ? 4.710 -6.848 -0.412 1.00 95.75 84 SER A C 1
ATOM 672 O O . SER A 1 84 ? 5.894 -7.135 -0.578 1.00 95.75 84 SER A O 1
ATOM 674 N N . ARG A 1 85 ? 3.732 -7.445 -1.104 1.00 95.00 85 ARG A N 1
ATOM 675 C CA . ARG A 1 85 ? 3.945 -8.532 -2.071 1.00 95.00 85 ARG A CA 1
ATOM 676 C C . ARG A 1 85 ? 4.873 -8.129 -3.214 1.00 95.00 85 ARG A C 1
ATOM 678 O O . ARG A 1 85 ? 5.666 -8.949 -3.667 1.00 95.00 85 ARG A O 1
ATOM 685 N N . PHE A 1 86 ? 4.754 -6.894 -3.691 1.00 96.38 86 PHE A N 1
ATOM 686 C CA . PHE A 1 86 ? 5.557 -6.370 -4.797 1.00 96.38 86 PHE A CA 1
ATOM 687 C C . PHE A 1 86 ? 6.815 -5.617 -4.331 1.00 96.38 86 PHE A C 1
ATOM 689 O O . PHE A 1 86 ? 7.511 -5.019 -5.146 1.00 96.38 86 PHE A O 1
ATOM 696 N N . GLY A 1 87 ? 7.142 -5.679 -3.035 1.00 95.38 87 GLY A N 1
ATOM 697 C CA . GLY A 1 87 ? 8.409 -5.189 -2.492 1.00 95.38 87 GLY A CA 1
ATOM 698 C C . GLY A 1 87 ? 8.463 -3.689 -2.202 1.00 95.38 87 GLY A C 1
ATOM 699 O O . GLY A 1 87 ? 9.544 -3.182 -1.926 1.00 95.38 87 GLY A O 1
ATOM 700 N N . PHE A 1 88 ? 7.338 -2.974 -2.216 1.00 96.50 88 PHE A N 1
ATOM 701 C CA . PHE A 1 88 ? 7.281 -1.535 -1.925 1.00 96.50 88 PHE A CA 1
ATOM 702 C C . PHE A 1 88 ? 7.429 -1.197 -0.437 1.00 96.50 88 PHE A C 1
ATOM 704 O O . PHE A 1 88 ? 7.710 -0.050 -0.098 1.00 96.50 88 PHE A O 1
ATOM 711 N N . ILE A 1 89 ? 7.217 -2.168 0.454 1.00 94.94 89 ILE A N 1
ATOM 712 C CA . ILE A 1 89 ? 7.309 -1.995 1.909 1.00 94.94 89 ILE A CA 1
ATOM 713 C C . ILE A 1 89 ? 8.230 -3.072 2.469 1.00 94.94 89 ILE A C 1
ATOM 715 O O . ILE A 1 89 ? 8.064 -4.252 2.167 1.00 94.94 89 ILE A O 1
ATOM 719 N N . GLU A 1 90 ? 9.162 -2.667 3.327 1.00 85.88 90 GLU A N 1
ATOM 720 C CA . GLU A 1 90 ? 10.143 -3.574 3.933 1.00 85.88 90 GLU A CA 1
ATOM 721 C C . GLU A 1 90 ? 9.599 -4.292 5.173 1.00 85.88 90 GLU A C 1
ATOM 723 O O . GLU A 1 90 ? 9.918 -5.454 5.408 1.00 85.88 90 GLU A O 1
ATOM 728 N N . ASN A 1 91 ? 8.743 -3.629 5.959 1.00 86.62 91 ASN A N 1
ATOM 729 C CA . ASN A 1 91 ? 8.195 -4.190 7.190 1.00 86.62 91 ASN A CA 1
ATOM 730 C C . ASN A 1 91 ? 6.677 -3.988 7.300 1.00 86.62 91 ASN A C 1
ATOM 732 O O . ASN A 1 91 ? 6.188 -2.934 7.706 1.00 86.62 91 ASN A O 1
ATOM 736 N N . ILE A 1 92 ? 5.922 -5.042 6.983 1.00 93.38 92 ILE A N 1
ATOM 737 C CA . ILE A 1 92 ? 4.455 -5.052 7.069 1.00 93.38 92 ILE A CA 1
ATOM 738 C C . ILE A 1 92 ? 3.930 -5.261 8.503 1.00 93.38 92 ILE A C 1
ATOM 740 O O . ILE A 1 92 ? 2.760 -4.992 8.778 1.00 93.38 92 ILE A O 1
ATOM 744 N N . PHE A 1 93 ? 4.756 -5.753 9.435 1.00 94.31 93 PHE A N 1
ATOM 745 C CA . PHE A 1 93 ? 4.299 -6.170 10.768 1.00 94.31 93 PHE A CA 1
ATOM 746 C C . PHE A 1 93 ? 3.695 -5.008 11.562 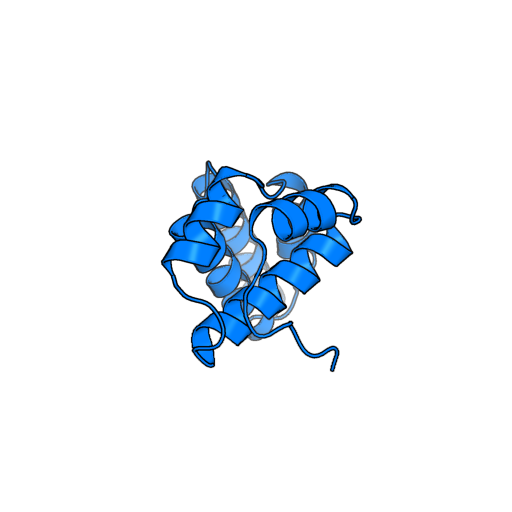1.00 94.31 93 PHE A C 1
ATOM 748 O O . PHE A 1 93 ? 2.625 -5.151 12.158 1.00 94.31 93 PHE A O 1
ATOM 755 N N . LEU A 1 94 ? 4.343 -3.840 11.518 1.00 92.94 94 LEU A N 1
ATOM 756 C CA . LEU A 1 94 ? 3.848 -2.637 12.185 1.00 92.94 94 LEU A CA 1
ATOM 757 C C . LEU A 1 94 ? 2.469 -2.227 11.645 1.00 92.94 94 LEU A C 1
ATOM 759 O O . LEU A 1 94 ? 1.542 -2.010 12.425 1.00 92.94 94 LEU A O 1
ATOM 763 N N . LEU A 1 95 ? 2.313 -2.206 10.319 1.00 96.00 95 LEU A N 1
ATOM 764 C CA . LEU A 1 95 ? 1.061 -1.835 9.655 1.00 96.00 95 LEU A CA 1
ATOM 765 C C . LEU A 1 95 ? -0.079 -2.801 9.999 1.00 96.00 95 LEU A C 1
ATOM 767 O O . LEU A 1 95 ? -1.192 -2.358 10.263 1.00 96.00 95 LEU A O 1
ATOM 771 N N . ARG A 1 96 ? 0.198 -4.110 10.090 1.00 96.06 96 ARG A N 1
ATOM 772 C CA . ARG A 1 96 ? -0.794 -5.111 10.532 1.00 96.06 96 ARG A CA 1
ATOM 773 C C . ARG A 1 96 ? -1.280 -4.852 11.955 1.00 96.06 96 ARG A C 1
ATOM 775 O O . ARG A 1 96 ? -2.477 -4.924 12.217 1.00 96.06 96 ARG A O 1
ATOM 782 N N . LYS A 1 97 ? -0.364 -4.537 12.876 1.00 96.25 97 LYS A N 1
ATOM 783 C CA . LYS A 1 97 ? -0.723 -4.223 14.266 1.00 96.25 97 LYS A CA 1
ATOM 784 C C . LYS A 1 97 ? -1.630 -2.993 14.334 1.00 96.25 97 LYS A C 1
ATOM 786 O O . LYS A 1 97 ? -2.635 -3.029 15.039 1.00 96.25 97 LYS A O 1
ATOM 791 N N . ILE A 1 98 ? -1.298 -1.944 13.585 1.00 95.88 98 ILE A N 1
ATOM 792 C CA . ILE A 1 98 ? -2.084 -0.704 13.531 1.00 95.88 98 ILE A CA 1
ATOM 793 C C . ILE A 1 98 ? -3.461 -0.958 12.911 1.00 95.88 98 ILE A C 1
ATOM 795 O O . ILE A 1 98 ? -4.463 -0.523 13.471 1.00 95.88 98 ILE A O 1
ATOM 799 N N . ALA A 1 99 ? -3.531 -1.710 11.811 1.00 96.81 99 ALA A N 1
ATOM 800 C CA . ALA A 1 99 ? -4.795 -2.072 11.175 1.00 96.81 99 ALA A CA 1
ATOM 801 C C . ALA A 1 99 ? -5.730 -2.816 12.141 1.00 96.81 99 ALA A C 1
ATOM 803 O O . ALA A 1 99 ? -6.890 -2.441 12.282 1.00 96.81 99 ALA A O 1
ATOM 804 N N . ASN A 1 100 ? -5.211 -3.801 12.884 1.00 96.44 100 ASN A N 1
ATOM 805 C CA . ASN A 1 100 ? -5.992 -4.523 13.893 1.00 96.44 100 ASN A CA 1
ATOM 806 C C . ASN A 1 100 ? -6.464 -3.608 15.032 1.00 96.44 100 ASN A C 1
ATOM 808 O O . ASN A 1 100 ? -7.585 -3.747 15.516 1.00 96.44 100 ASN A O 1
ATOM 812 N N . GLN A 1 101 ? -5.624 -2.662 15.463 1.00 95.88 101 GLN A N 1
ATOM 813 C CA . GLN A 1 101 ? -6.009 -1.673 16.471 1.00 95.88 101 GLN A CA 1
ATOM 814 C C . GLN A 1 101 ? -7.115 -0.744 15.965 1.00 95.88 101 GLN A C 1
ATOM 816 O O . GLN A 1 101 ? -8.041 -0.455 16.720 1.00 95.88 101 GLN A O 1
ATOM 821 N N . ARG A 1 102 ? -7.046 -0.292 14.707 1.00 96.19 102 ARG A N 1
ATOM 822 C CA . ARG A 1 102 ? -8.104 0.536 14.117 1.00 96.19 102 ARG A CA 1
ATOM 823 C C . ARG A 1 102 ? -9.399 -0.257 13.956 1.00 96.19 102 ARG A C 1
ATOM 825 O O . ARG A 1 102 ? -10.441 0.244 14.354 1.00 96.19 102 ARG A O 1
ATOM 832 N N . LEU A 1 103 ? -9.327 -1.501 13.481 1.00 96.75 103 LEU A N 1
ATOM 833 C CA . LEU A 1 103 ? -10.495 -2.376 13.353 1.00 96.75 103 LEU A CA 1
ATOM 834 C C . LEU A 1 103 ? -11.193 -2.581 14.703 1.00 96.75 103 LEU A C 1
ATOM 836 O O . LEU A 1 103 ? -12.410 -2.459 14.795 1.00 96.75 103 LEU A O 1
ATOM 840 N N . LYS A 1 104 ? -10.416 -2.822 15.766 1.00 96.69 104 LYS A N 1
ATOM 841 C CA . LYS A 1 104 ? -10.949 -2.911 17.128 1.00 96.69 104 LYS A CA 1
ATOM 842 C C . LYS A 1 104 ? -11.704 -1.636 17.529 1.00 96.69 104 LYS A C 1
ATOM 844 O O . LYS A 1 104 ? -12.825 -1.747 18.006 1.00 96.69 104 LYS A O 1
ATOM 849 N N . LYS A 1 105 ? -11.128 -0.451 17.293 1.00 95.94 105 LYS A N 1
ATOM 850 C CA . LYS A 1 105 ? -11.786 0.831 17.604 1.00 95.94 105 LYS A CA 1
ATOM 851 C C . LYS A 1 105 ? -13.099 1.022 16.844 1.00 95.94 105 LYS A C 1
ATOM 853 O O . LYS A 1 105 ? -14.082 1.408 17.455 1.00 95.94 105 LYS A O 1
ATOM 858 N N . ILE A 1 106 ? -13.132 0.693 15.550 1.00 95.25 106 ILE A N 1
ATOM 859 C CA . ILE A 1 106 ? -14.351 0.786 14.729 1.00 95.25 106 ILE A CA 1
ATOM 860 C C . ILE A 1 106 ? -15.489 -0.052 15.330 1.00 95.25 106 ILE A C 1
ATOM 862 O O . ILE A 1 106 ? -16.634 0.382 15.312 1.00 95.25 106 ILE A O 1
ATOM 866 N N . TYR A 1 107 ? -15.196 -1.241 15.867 1.00 95.19 107 TYR A N 1
ATOM 867 C CA . TYR A 1 107 ? -16.219 -2.066 16.520 1.00 95.19 107 TYR A CA 1
ATOM 868 C C . TYR A 1 107 ? -16.588 -1.604 17.933 1.00 95.19 107 TYR A C 1
ATOM 870 O O . TYR A 1 107 ? -17.702 -1.867 18.360 1.00 95.19 107 TYR A O 1
ATOM 878 N N . GLU A 1 108 ? -15.681 -0.953 18.663 1.00 94.38 108 GLU A N 1
ATOM 879 C CA . GLU A 1 108 ? -15.971 -0.384 19.990 1.00 94.38 108 GLU A CA 1
ATOM 880 C C . GLU A 1 108 ? -16.796 0.915 19.909 1.00 94.38 108 GLU A C 1
ATOM 882 O O . GLU A 1 108 ? -17.459 1.279 20.876 1.00 94.38 108 GLU A O 1
ATOM 887 N N . GLU A 1 109 ? -16.747 1.616 18.773 1.00 85.62 109 GLU A N 1
ATOM 888 C CA . GLU A 1 109 ? -17.486 2.857 18.493 1.00 85.62 109 GLU A CA 1
ATOM 889 C C . GLU A 1 109 ? -18.877 2.611 17.853 1.00 85.62 109 GLU A C 1
ATOM 891 O O . GLU A 1 109 ? -19.631 3.569 17.668 1.00 85.62 109 GLU A O 1
ATOM 896 N N . LYS A 1 110 ? -19.214 1.356 17.512 1.00 67.69 110 LYS A N 1
ATOM 897 C CA . LYS A 1 110 ? -20.524 0.921 16.982 1.00 67.69 110 LYS A CA 1
ATOM 898 C C . LYS A 1 110 ? -21.474 0.512 18.108 1.00 67.69 110 LYS A C 1
ATOM 900 O O . LYS A 1 110 ? -22.677 0.827 17.976 1.00 67.69 110 LYS A O 1
#

Secondary structure (DSSP, 8-state):
-PPPPSS--HHHHHHHHHHS-HHHHHHHHHHHHHHHHTTSS-HHHHHHHHHH----HHHHHHHHHT---HHHHHHHHHHHHHHHHTTS-S-HHHHHHHHHHHHHHHHH--

Foldseek 3Di:
DDDDPQDDPLVVVLVVLVPDDLVVNLVVLVVVVVCCVVVSDDLVSLLSSLVSAARDPVVLLVVLQPDLDPVVLVVSVVSLVVCVVSNNYDDCPVVVVSSVVSNVVSVVVD

Sequence (110 aa):
MEKLPLKLNISEMIENINHLSEIKSIKLLKNLFQYKKEGIITASDLIRIGMGYKVSIGELTIQLLSIDDEDKLIKFCEFISDLSRFGFIENIFLLRKIANQRLKKIYEEK

pLDDT: mean 89.82, std 11.54, range [41.41, 97.19]